Protein AF-A0A7X1M9J0-F1 (afdb_monomer)

Foldseek 3Di:
DDDDDDDDDDDCVRPVLLVVLVVVLVLVLLLVLLVQLLVLLLVLCVVPDPDCPCPQNVQFDDDPSHDTDRVPDDCPCQQCQNDPVCPDHDPDSHRVSNVVSVVVSVVCSVVSSVVSVVVSVVSD

Secondary structure (DSSP, 8-state):
----------STTTSSHHHHHHHHHHHHHHHHHHHHHHHHHHHHHHHH-SS--STTGGGEEEETTTEEEETT----TTTTT-SGGG-S--S----THHHHHHHHHHHHHHHHHHHHHHHHHTT-

Solvent-accessible surface area (backbone atoms only — not comparable to full-atom values): 7256 Å² total; per-residue (Å²): 139,82,88,87,84,87,86,87,70,83,53,30,87,60,71,49,40,28,58,54,38,48,52,58,45,48,59,49,45,39,32,52,50,23,52,53,37,50,55,45,33,51,57,34,45,61,72,69,39,91,77,74,82,50,66,69,58,74,43,49,42,71,44,97,52,57,38,75,41,50,81,82,67,77,75,48,48,55,53,37,35,74,26,75,84,32,57,94,77,50,99,57,60,44,50,49,36,65,61,53,26,53,53,53,41,64,72,43,47,61,64,53,44,57,64,52,47,64,73,38,58,86,62,68

Radius of gyration: 22.42 Å; Cα contacts (8 Å, |Δi|>4): 107; chains: 1; bounding box: 59×38×64 Å

Sequence (124 aa):
MRLDVSTTGRGPMFDGRAQRALNAYVDHLERRLAEEGLDILRGEMHRVFRNPTGYYESRCKVVDGNKITDSRVVYGPWLAGIGSRNYPVTKFKGYDHWTVTRDKLNRRKQGIGERLLRRYTGRM

Mean predicted aligned error: 6.61 Å

Structure (mmCIF, N/CA/C/O backbone):
data_AF-A0A7X1M9J0-F1
#
_entry.id   AF-A0A7X1M9J0-F1
#
loop_
_atom_site.group_PDB
_atom_site.id
_atom_site.type_symbol
_atom_site.label_atom_id
_atom_site.label_alt_id
_atom_site.label_comp_id
_atom_site.label_asym_id
_atom_site.label_entity_id
_atom_site.label_seq_id
_atom_site.pdbx_PDB_ins_code
_atom_site.Cartn_x
_atom_site.Cartn_y
_atom_site.Cartn_z
_atom_site.occupancy
_atom_site.B_iso_or_equiv
_atom_site.auth_seq_id
_atom_site.auth_comp_id
_atom_site.auth_asym_id
_atom_site.auth_atom_id
_atom_site.pdbx_PDB_model_num
ATOM 1 N N . MET A 1 1 ? -40.027 27.594 34.761 1.00 47.94 1 MET A N 1
ATOM 2 C CA . MET A 1 1 ? -39.962 26.121 34.669 1.00 47.94 1 MET A CA 1
ATOM 3 C C . MET A 1 1 ? -38.634 25.755 34.023 1.00 47.94 1 MET A C 1
ATOM 5 O O . MET A 1 1 ? -38.380 26.223 32.922 1.00 47.94 1 MET A O 1
ATOM 9 N N . ARG A 1 2 ? -37.754 25.032 34.723 1.00 55.78 2 ARG A N 1
ATOM 10 C CA . ARG A 1 2 ? -36.501 24.508 34.156 1.00 55.78 2 ARG A CA 1
ATOM 11 C C . ARG A 1 2 ? -36.673 23.004 33.999 1.00 55.78 2 ARG A C 1
ATOM 13 O O . ARG A 1 2 ? -36.990 22.337 34.977 1.00 55.78 2 ARG A O 1
ATOM 20 N N . LEU A 1 3 ? -36.542 22.514 32.773 1.00 58.97 3 LEU A N 1
ATOM 21 C CA . LEU A 1 3 ? -36.488 21.083 32.506 1.00 58.97 3 LEU A CA 1
ATOM 22 C C . LEU A 1 3 ? -35.067 20.615 32.799 1.00 58.97 3 LEU A C 1
ATOM 24 O O . LEU A 1 3 ? -34.119 21.163 32.239 1.00 58.97 3 LEU A O 1
ATOM 28 N N . ASP A 1 4 ? -34.947 19.633 33.682 1.00 64.25 4 ASP A N 1
ATOM 29 C CA . ASP A 1 4 ? -33.711 18.892 33.890 1.00 64.25 4 ASP A CA 1
ATOM 30 C C . ASP A 1 4 ? -33.829 17.578 33.114 1.00 64.25 4 ASP A C 1
ATOM 32 O O . ASP A 1 4 ? -34.764 16.802 33.323 1.00 64.25 4 ASP A O 1
ATOM 36 N N . VAL A 1 5 ? -32.941 17.381 32.143 1.00 73.75 5 VAL A N 1
ATOM 37 C CA . VAL A 1 5 ? -32.950 16.222 31.248 1.00 73.75 5 VAL A CA 1
ATOM 38 C C . VAL A 1 5 ? -31.591 15.554 31.349 1.00 73.75 5 VAL A C 1
ATOM 40 O O . VAL A 1 5 ? -30.577 16.137 30.973 1.00 73.75 5 VAL A O 1
ATOM 43 N N . SER A 1 6 ? -31.577 14.303 31.806 1.00 72.62 6 SER A N 1
ATOM 44 C CA . SER A 1 6 ? -30.400 13.439 31.732 1.00 72.62 6 SER A CA 1
ATOM 45 C C . SER A 1 6 ? -30.674 12.272 30.787 1.00 72.62 6 SER A C 1
ATOM 47 O O . SER A 1 6 ? -31.761 11.696 30.778 1.00 72.62 6 SER A O 1
ATOM 49 N N . THR A 1 7 ? -29.681 11.932 29.965 1.00 74.62 7 THR A N 1
ATOM 50 C CA . THR A 1 7 ? -29.756 10.802 29.028 1.00 74.62 7 THR A CA 1
ATOM 51 C C . THR A 1 7 ? -28.567 9.889 29.284 1.00 74.62 7 THR A C 1
ATOM 53 O O . THR A 1 7 ? -27.441 10.369 29.399 1.00 74.62 7 THR A O 1
ATOM 56 N N . THR A 1 8 ? -28.792 8.577 29.366 1.00 73.88 8 THR A N 1
ATOM 57 C CA . THR A 1 8 ? -27.714 7.583 29.473 1.00 73.88 8 THR A CA 1
ATOM 58 C C . THR A 1 8 ? -27.753 6.655 28.264 1.00 73.88 8 THR A C 1
ATOM 60 O O . THR A 1 8 ? -28.732 5.950 28.034 1.00 73.88 8 THR A O 1
ATOM 63 N N . GLY A 1 9 ? -26.685 6.673 27.465 1.00 78.38 9 GLY A N 1
ATOM 64 C CA . GLY A 1 9 ? -26.493 5.753 26.346 1.00 78.38 9 GLY A CA 1
ATOM 65 C C . GLY A 1 9 ? -25.670 4.549 26.793 1.00 78.38 9 GLY A C 1
ATOM 66 O O . GLY A 1 9 ? -24.589 4.713 27.352 1.00 78.38 9 GLY A O 1
ATOM 67 N N . ARG A 1 10 ? -26.171 3.335 26.558 1.00 77.12 10 ARG A N 1
ATOM 68 C CA . ARG A 1 10 ? -25.429 2.085 26.774 1.00 77.12 10 ARG A CA 1
ATOM 69 C 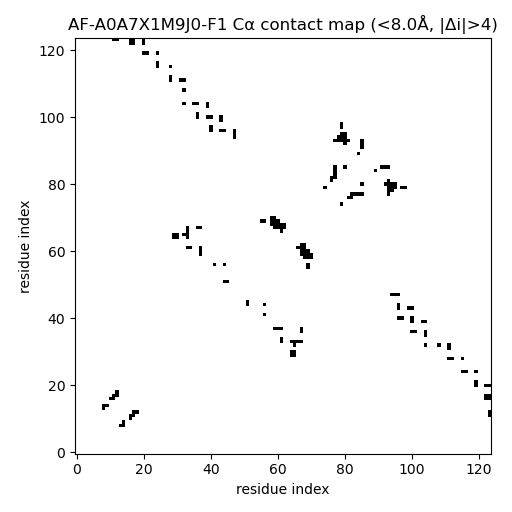C . ARG A 1 10 ? -25.259 1.363 25.444 1.00 77.12 10 ARG A C 1
ATOM 71 O O . ARG A 1 10 ? -26.164 1.374 24.618 1.00 77.12 10 ARG A O 1
ATOM 78 N N . GLY A 1 11 ? -24.112 0.717 25.262 1.00 80.12 11 GLY A N 1
ATOM 79 C CA . GLY A 1 11 ? -23.788 -0.047 24.059 1.00 80.12 11 GLY A CA 1
ATOM 80 C C . GLY A 1 11 ? -22.592 0.523 23.291 1.00 80.12 11 GLY A C 1
ATOM 81 O O . GLY A 1 11 ? -22.149 1.636 23.580 1.00 80.12 11 GLY A O 1
ATOM 82 N N . PRO A 1 12 ? -22.063 -0.220 22.306 1.00 81.12 12 PRO A N 1
ATOM 83 C CA . PRO A 1 12 ? -20.747 0.053 21.724 1.00 81.12 12 PRO A CA 1
ATOM 84 C C . PRO A 1 12 ? -20.584 1.422 21.060 1.00 81.12 12 PRO A C 1
ATOM 86 O O . PRO A 1 12 ? -19.489 1.987 21.070 1.00 81.12 12 PRO A O 1
ATOM 89 N N . MET A 1 13 ? -21.676 1.969 20.522 1.00 84.62 13 MET A N 1
ATOM 90 C CA . MET A 1 13 ? -21.724 3.314 19.940 1.00 84.62 13 MET A CA 1
ATOM 91 C C . MET A 1 13 ? -21.622 4.430 20.990 1.00 84.62 13 MET A C 1
ATOM 93 O O . MET A 1 13 ? -21.221 5.539 20.657 1.00 84.62 13 MET A O 1
ATOM 97 N N . PHE A 1 14 ? -21.963 4.143 22.249 1.00 85.75 14 PHE A N 1
ATOM 98 C CA . PHE A 1 14 ? -22.060 5.125 23.334 1.00 85.75 14 PHE A CA 1
ATOM 99 C C . PHE A 1 14 ? -20.973 4.957 24.408 1.00 85.75 14 PHE A C 1
ATOM 101 O O . PHE A 1 14 ? -20.716 5.888 25.161 1.00 85.75 14 PHE A O 1
ATOM 108 N N . ASP A 1 15 ? -20.308 3.796 24.471 1.00 86.69 15 ASP A N 1
ATOM 109 C CA . ASP A 1 15 ? -19.251 3.479 25.452 1.00 86.69 15 ASP A CA 1
ATOM 110 C C . ASP A 1 15 ? -17.828 3.404 24.845 1.00 86.69 15 ASP A C 1
ATOM 112 O O . ASP A 1 15 ? -16.854 2.991 25.490 1.00 86.69 15 ASP A O 1
ATOM 116 N N . GLY A 1 16 ? -17.701 3.791 23.573 1.00 86.44 16 GLY A N 1
ATOM 117 C CA . GLY A 1 16 ? -16.435 3.858 22.846 1.00 86.44 16 GLY A CA 1
ATOM 118 C C . GLY A 1 16 ? -15.900 2.514 22.339 1.00 86.44 16 GLY A C 1
ATOM 119 O O . GLY A 1 16 ? -14.844 2.498 21.701 1.00 86.44 16 GLY A O 1
ATOM 120 N N . ARG A 1 17 ? -16.585 1.380 22.567 1.00 89.69 17 ARG A N 1
ATOM 121 C CA . ARG A 1 17 ? -16.170 0.088 21.981 1.00 89.69 17 ARG A CA 1
ATOM 122 C C . ARG A 1 17 ? -16.172 0.121 20.455 1.00 89.69 17 ARG A C 1
ATOM 124 O O . ARG A 1 17 ? -15.216 -0.373 19.862 1.00 89.69 17 ARG A O 1
ATOM 131 N N . ALA A 1 18 ? -17.170 0.749 19.831 1.00 88.75 18 ALA A N 1
ATOM 132 C CA . ALA A 1 18 ? -17.249 0.852 18.376 1.00 88.75 18 ALA A CA 1
ATOM 133 C C . ALA A 1 18 ? -16.058 1.633 17.800 1.00 88.75 18 ALA A C 1
ATOM 135 O O . ALA A 1 18 ? -15.403 1.168 16.871 1.00 88.75 18 ALA A O 1
ATOM 136 N N . GLN A 1 19 ? -15.704 2.769 18.409 1.00 91.38 19 GLN A N 1
ATOM 137 C CA . GLN A 1 19 ? -14.547 3.565 17.992 1.00 91.38 19 GLN A CA 1
ATOM 138 C C . GLN A 1 19 ? -13.234 2.784 18.137 1.00 91.38 19 GLN A C 1
ATOM 140 O O . GLN A 1 19 ? -12.430 2.754 17.208 1.00 91.38 19 GLN A O 1
ATOM 145 N N . ARG A 1 20 ? -13.028 2.095 19.270 1.00 92.38 20 ARG A N 1
ATOM 146 C CA . ARG A 1 20 ? -11.845 1.239 19.466 1.00 92.38 20 ARG A CA 1
ATOM 147 C C . ARG A 1 20 ? -11.776 0.118 18.427 1.00 92.38 20 ARG A C 1
ATOM 149 O O . ARG A 1 20 ? -10.703 -0.146 17.891 1.00 92.38 20 ARG A O 1
ATOM 156 N N . ALA A 1 21 ? -12.907 -0.520 18.122 1.00 93.56 21 ALA A N 1
ATOM 157 C CA . ALA A 1 21 ? -12.980 -1.572 17.115 1.00 93.56 21 ALA A CA 1
ATOM 158 C C . ALA A 1 21 ? -12.687 -1.044 15.702 1.00 93.56 21 ALA A C 1
ATOM 160 O O . ALA A 1 21 ? -11.978 -1.710 14.952 1.00 93.56 21 ALA A O 1
ATOM 161 N N . LEU A 1 22 ? -13.182 0.145 15.350 1.00 93.44 22 LEU A N 1
ATOM 162 C CA . LEU A 1 22 ? -12.920 0.778 14.055 1.00 93.44 22 LEU A CA 1
ATOM 163 C C . LEU A 1 22 ? -11.459 1.205 13.899 1.00 93.44 22 LEU A C 1
ATOM 165 O O . LEU A 1 22 ? -10.870 0.923 12.861 1.00 93.44 22 LEU A O 1
ATOM 169 N N . ASN A 1 23 ? -10.846 1.799 14.925 1.00 95.25 23 ASN A N 1
ATOM 170 C CA . ASN A 1 23 ? -9.420 2.139 14.890 1.00 95.25 23 ASN A CA 1
ATOM 171 C C . ASN A 1 23 ? -8.565 0.878 14.704 1.00 95.25 23 ASN A C 1
ATOM 173 O O . ASN A 1 23 ? -7.753 0.802 13.789 1.00 95.25 23 ASN A O 1
ATOM 177 N N . ALA A 1 24 ? -8.846 -0.172 15.483 1.00 95.38 24 ALA A N 1
ATOM 178 C CA . ALA A 1 24 ? -8.158 -1.452 15.344 1.00 95.38 24 ALA A CA 1
ATOM 179 C C . ALA A 1 24 ? -8.414 -2.135 13.985 1.00 95.38 24 ALA A C 1
ATOM 181 O O . ALA A 1 24 ? -7.595 -2.939 13.534 1.00 95.38 24 ALA A O 1
ATOM 182 N N . TYR A 1 25 ? -9.553 -1.866 13.343 1.00 96.25 25 TYR A N 1
ATOM 183 C CA . TYR A 1 25 ? -9.827 -2.300 11.976 1.00 96.25 25 TYR A CA 1
ATOM 184 C C . TYR A 1 25 ? -8.971 -1.533 10.965 1.00 96.25 25 TYR A C 1
ATOM 186 O O . TYR A 1 25 ? -8.399 -2.171 10.085 1.00 96.25 25 TYR A O 1
ATOM 194 N N . VAL A 1 26 ? -8.858 -0.207 11.093 1.00 96.25 26 VAL A N 1
ATOM 195 C CA . VAL A 1 26 ? -8.044 0.636 10.202 1.00 96.25 26 VAL A CA 1
ATOM 196 C C . VAL A 1 26 ? -6.575 0.235 10.282 1.00 96.25 26 VAL A C 1
ATOM 198 O O . VAL A 1 26 ? -5.999 -0.094 9.248 1.00 96.25 26 VAL A O 1
ATOM 201 N N . ASP A 1 27 ? -6.008 0.134 11.486 1.00 96.19 27 ASP A N 1
ATOM 202 C CA . ASP A 1 27 ? -4.605 -0.261 11.683 1.00 96.19 27 ASP A CA 1
ATOM 203 C C . ASP A 1 27 ? -4.309 -1.623 11.036 1.00 96.19 27 ASP A C 1
ATOM 205 O O . ASP A 1 27 ? -3.294 -1.837 10.367 1.00 96.19 27 ASP A O 1
ATOM 209 N N . HIS A 1 28 ? -5.237 -2.568 11.200 1.00 96.69 28 HIS A N 1
ATOM 210 C CA . HIS A 1 28 ? -5.107 -3.892 10.612 1.00 96.69 28 HIS A CA 1
ATOM 211 C C . HIS A 1 28 ? -5.285 -3.846 9.089 1.00 96.69 28 HIS A C 1
ATOM 213 O O . HIS A 1 28 ? -4.545 -4.514 8.369 1.00 96.69 28 HIS A O 1
ATOM 219 N N . LEU A 1 29 ? -6.221 -3.050 8.572 1.00 97.06 29 LEU A N 1
ATOM 220 C CA . LEU A 1 29 ? -6.423 -2.896 7.136 1.00 97.06 29 LEU A CA 1
ATOM 221 C C . LEU A 1 29 ? -5.180 -2.317 6.463 1.00 97.06 29 LEU A C 1
ATOM 223 O O . LEU A 1 29 ? -4.729 -2.880 5.468 1.00 97.06 29 LEU A O 1
ATOM 227 N N . GLU A 1 30 ? -4.614 -1.239 7.003 1.00 96.94 30 GLU A N 1
ATOM 228 C CA . GLU A 1 30 ? -3.407 -0.610 6.466 1.00 96.94 30 GLU A CA 1
ATOM 229 C C . GLU A 1 30 ? -2.257 -1.612 6.372 1.00 96.94 30 GLU A C 1
ATOM 231 O O . GLU A 1 30 ? -1.663 -1.777 5.302 1.00 96.94 30 GLU A O 1
ATOM 236 N N . ARG A 1 31 ? -2.035 -2.376 7.448 1.00 97.00 31 ARG A N 1
ATOM 237 C CA . ARG A 1 31 ? -1.034 -3.442 7.473 1.00 97.00 31 ARG A CA 1
ATOM 238 C C . ARG A 1 31 ? -1.267 -4.506 6.415 1.00 97.00 31 ARG A C 1
ATOM 240 O O . ARG A 1 31 ? -0.345 -4.859 5.681 1.00 97.00 31 ARG A O 1
ATOM 247 N N . ARG A 1 32 ? -2.501 -4.992 6.290 1.00 97.06 32 ARG A N 1
ATOM 248 C CA . ARG A 1 32 ? -2.847 -6.012 5.291 1.00 97.06 32 ARG A CA 1
ATOM 249 C C . ARG A 1 32 ? -2.685 -5.501 3.866 1.00 97.06 32 ARG A C 1
ATOM 251 O O . ARG A 1 32 ? -2.271 -6.270 3.007 1.00 97.06 32 ARG A O 1
ATOM 258 N N . LEU A 1 33 ? -3.004 -4.235 3.603 1.00 97.69 33 LEU A N 1
ATOM 259 C CA . LEU A 1 33 ? -2.821 -3.633 2.284 1.00 97.69 33 LEU A CA 1
ATOM 260 C C . LEU A 1 33 ? -1.342 -3.434 1.949 1.00 97.69 33 LEU A C 1
ATOM 262 O O . LEU A 1 33 ? -0.959 -3.650 0.801 1.00 97.69 33 LEU A O 1
ATOM 266 N N . ALA A 1 34 ? -0.511 -3.060 2.922 1.00 97.44 34 ALA A N 1
ATOM 267 C CA . ALA A 1 34 ? 0.927 -2.938 2.718 1.00 97.44 34 ALA A CA 1
ATOM 268 C C . ALA A 1 34 ? 1.587 -4.303 2.456 1.00 97.44 34 ALA A C 1
ATOM 270 O O . ALA A 1 34 ? 2.410 -4.419 1.549 1.00 97.44 34 ALA A O 1
ATOM 271 N N . GLU A 1 35 ? 1.194 -5.340 3.201 1.00 97.12 35 GLU A N 1
ATOM 272 C CA . GLU A 1 35 ? 1.651 -6.722 2.995 1.00 97.12 35 GLU A CA 1
ATOM 273 C C . GLU A 1 35 ? 1.219 -7.253 1.614 1.00 97.12 35 GLU A C 1
ATOM 275 O O . GLU A 1 35 ? 2.063 -7.676 0.827 1.00 97.12 35 GLU A O 1
ATOM 280 N N . GLU A 1 36 ? -0.065 -7.128 1.259 1.00 97.69 36 GLU A N 1
ATOM 281 C CA . GLU A 1 36 ? -0.579 -7.520 -0.065 1.00 97.69 36 GLU A CA 1
ATOM 282 C C . GLU A 1 36 ? 0.109 -6.741 -1.196 1.00 97.69 36 GLU A C 1
ATOM 284 O O . GLU A 1 36 ? 0.453 -7.297 -2.239 1.00 97.69 36 GLU A O 1
ATOM 289 N N . GLY A 1 37 ? 0.321 -5.437 -1.005 1.00 97.69 37 GLY A N 1
ATOM 290 C CA . GLY A 1 37 ? 1.022 -4.598 -1.968 1.00 97.69 37 GLY A CA 1
ATOM 291 C C . GLY A 1 37 ? 2.465 -5.049 -2.184 1.00 97.69 37 GLY A C 1
ATOM 292 O O . GLY A 1 37 ? 2.936 -5.025 -3.319 1.00 97.69 37 GLY A O 1
ATOM 293 N N . LEU A 1 38 ? 3.154 -5.493 -1.128 1.00 97.44 38 LEU A N 1
ATOM 294 C CA . LEU A 1 38 ? 4.516 -6.013 -1.225 1.00 97.44 38 LEU A CA 1
ATOM 295 C C . LEU A 1 38 ? 4.555 -7.338 -1.995 1.00 97.44 38 LEU A C 1
ATOM 297 O O . LEU A 1 38 ? 5.438 -7.526 -2.828 1.00 97.44 38 LEU A O 1
ATOM 301 N N . ASP A 1 39 ? 3.589 -8.226 -1.778 1.00 97.12 39 ASP A N 1
ATOM 302 C CA . ASP A 1 39 ? 3.509 -9.491 -2.516 1.00 97.12 39 ASP A CA 1
ATOM 303 C C . ASP A 1 39 ? 3.220 -9.265 -4.006 1.00 97.12 39 ASP A C 1
ATOM 305 O O . ASP A 1 39 ? 3.862 -9.867 -4.872 1.00 97.12 39 ASP A O 1
ATOM 309 N N . ILE A 1 40 ? 2.313 -8.335 -4.328 1.00 97.81 40 ILE A N 1
ATOM 310 C CA . ILE A 1 40 ? 2.073 -7.915 -5.715 1.00 97.81 40 ILE A CA 1
ATOM 311 C C . ILE A 1 40 ? 3.353 -7.329 -6.319 1.00 97.81 40 ILE A C 1
ATOM 313 O O . ILE A 1 40 ? 3.723 -7.706 -7.431 1.00 97.81 40 ILE A O 1
ATOM 317 N N . LEU A 1 41 ? 4.033 -6.439 -5.591 1.00 96.19 41 LEU A N 1
ATOM 318 C CA . LEU A 1 41 ? 5.265 -5.799 -6.039 1.00 96.19 41 LEU A CA 1
ATOM 319 C C . LEU A 1 41 ? 6.336 -6.825 -6.398 1.00 96.19 41 LEU A C 1
ATOM 321 O O . LEU A 1 41 ? 6.922 -6.724 -7.471 1.00 96.19 41 LEU A O 1
ATOM 325 N N . ARG A 1 42 ? 6.568 -7.823 -5.542 1.00 95.56 42 ARG A N 1
ATOM 326 C CA . ARG A 1 42 ? 7.545 -8.892 -5.796 1.00 95.56 42 ARG A CA 1
ATOM 327 C C . ARG A 1 42 ? 7.230 -9.651 -7.084 1.00 95.56 42 ARG A C 1
ATOM 329 O O . ARG A 1 42 ? 8.107 -9.812 -7.930 1.00 95.56 42 ARG A O 1
ATOM 336 N N . GLY A 1 43 ? 5.961 -10.011 -7.290 1.00 95.44 43 GLY A N 1
ATOM 337 C CA . GLY A 1 43 ? 5.516 -10.633 -8.539 1.00 95.44 43 GLY A CA 1
ATOM 338 C C . GLY A 1 43 ? 5.733 -9.737 -9.767 1.00 95.44 43 GLY A C 1
ATOM 339 O O . GLY A 1 43 ? 6.175 -10.205 -10.816 1.00 95.44 43 GLY A O 1
ATOM 340 N N . GLU A 1 44 ? 5.483 -8.432 -9.644 1.00 95.12 44 GLU A N 1
ATOM 341 C CA . GLU A 1 44 ? 5.753 -7.475 -10.722 1.00 95.12 44 GLU A CA 1
ATOM 342 C C . GLU A 1 44 ? 7.253 -7.275 -10.980 1.00 95.12 44 GLU A C 1
ATOM 344 O O . GLU A 1 44 ? 7.653 -7.129 -12.134 1.00 95.12 44 GLU A O 1
ATOM 349 N N . MET A 1 45 ? 8.099 -7.316 -9.947 1.00 92.94 45 MET A N 1
ATOM 350 C CA . MET A 1 45 ? 9.557 -7.248 -10.087 1.00 92.94 45 MET A CA 1
ATOM 351 C C . MET A 1 45 ? 10.088 -8.440 -10.886 1.00 92.94 45 MET A C 1
ATOM 353 O O . MET A 1 45 ? 10.906 -8.243 -11.782 1.00 92.94 45 MET A O 1
ATOM 357 N N . HIS A 1 46 ? 9.577 -9.652 -10.648 1.00 92.56 46 HIS A N 1
ATOM 358 C CA . HIS A 1 46 ? 9.926 -10.832 -11.455 1.00 92.56 46 HIS A CA 1
ATOM 359 C C . HIS A 1 46 ? 9.467 -10.717 -12.910 1.00 92.56 46 HIS A C 1
ATOM 361 O O . HIS A 1 46 ? 10.133 -11.239 -13.799 1.00 92.56 46 HIS A O 1
ATOM 367 N N . ARG A 1 47 ? 8.369 -9.999 -13.178 1.00 92.75 47 ARG A N 1
ATOM 368 C CA . ARG A 1 47 ? 7.909 -9.731 -14.548 1.00 92.75 47 ARG A CA 1
ATOM 369 C C . ARG A 1 47 ? 8.825 -8.757 -15.289 1.00 92.75 47 ARG A C 1
ATOM 371 O O . ARG A 1 47 ? 9.050 -8.931 -16.485 1.00 92.75 47 ARG A O 1
ATOM 378 N N . VAL A 1 48 ? 9.293 -7.698 -14.624 1.00 89.69 48 VAL A N 1
ATOM 379 C CA . VAL A 1 48 ? 10.027 -6.613 -15.301 1.00 89.69 48 VAL A CA 1
ATOM 380 C C . VAL A 1 48 ? 11.545 -6.773 -15.276 1.00 89.69 48 VAL A C 1
ATOM 382 O O . VAL A 1 48 ? 12.231 -6.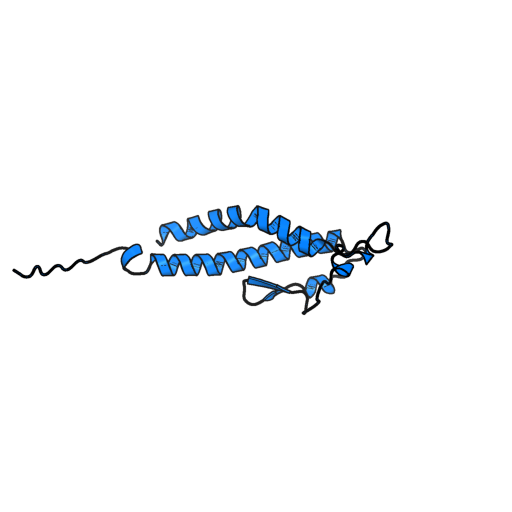235 -16.148 1.00 89.69 48 VAL A O 1
ATOM 385 N N . PHE A 1 49 ? 12.103 -7.467 -14.284 1.00 87.56 49 PHE A N 1
ATOM 386 C CA . PHE A 1 49 ? 13.544 -7.655 -14.180 1.00 87.56 49 PHE A CA 1
ATOM 387 C C . PHE A 1 49 ? 13.993 -8.787 -15.088 1.00 87.56 49 PHE A C 1
ATOM 389 O O . PHE A 1 49 ? 13.582 -9.929 -14.936 1.00 87.56 49 PHE A O 1
ATOM 396 N N . ARG A 1 50 ? 14.899 -8.465 -16.017 1.00 84.50 50 ARG A N 1
ATOM 397 C CA . ARG A 1 50 ? 15.437 -9.441 -16.969 1.00 84.50 50 ARG A CA 1
ATOM 398 C C . ARG A 1 50 ? 16.190 -10.583 -16.279 1.00 84.50 50 ARG A C 1
ATOM 400 O O . ARG A 1 50 ? 16.041 -11.723 -16.686 1.00 84.50 50 ARG A O 1
ATOM 407 N N . ASN A 1 51 ? 16.981 -10.255 -15.254 1.00 86.31 51 ASN A N 1
ATOM 408 C CA . ASN A 1 51 ? 17.787 -11.196 -14.472 1.00 86.31 51 ASN A CA 1
ATOM 409 C C . ASN A 1 51 ? 17.588 -10.907 -12.970 1.00 86.31 51 ASN A C 1
ATOM 411 O O . ASN A 1 51 ? 18.396 -10.183 -12.378 1.00 86.31 51 ASN A O 1
ATOM 415 N N . PRO A 1 52 ? 16.494 -11.378 -12.350 1.00 84.81 52 PRO A N 1
ATOM 416 C CA . PRO A 1 52 ? 16.212 -11.102 -10.947 1.00 84.81 52 PRO A CA 1
ATOM 417 C C . PRO A 1 52 ? 17.190 -11.871 -10.046 1.00 84.81 52 PRO A C 1
ATOM 419 O O . PRO A 1 52 ? 17.106 -13.085 -9.911 1.00 84.81 52 PRO A O 1
ATOM 422 N N . THR A 1 53 ? 18.122 -11.161 -9.405 1.00 88.62 53 THR A N 1
ATOM 423 C CA . THR A 1 53 ? 19.076 -11.735 -8.431 1.00 88.62 53 THR A CA 1
ATOM 424 C C . THR A 1 53 ? 18.558 -11.711 -6.990 1.00 88.62 53 THR A C 1
ATOM 426 O O . THR A 1 53 ? 19.281 -12.064 -6.064 1.00 88.62 53 THR A O 1
ATOM 429 N N . GLY A 1 54 ? 17.341 -11.207 -6.768 1.00 88.56 54 GLY A N 1
ATOM 430 C CA . GLY A 1 54 ? 16.767 -10.982 -5.436 1.00 88.56 54 GLY A CA 1
ATOM 431 C C . GLY A 1 54 ? 17.316 -9.751 -4.698 1.00 88.56 54 GLY A C 1
ATOM 432 O O . GLY A 1 54 ? 16.728 -9.317 -3.710 1.00 88.56 54 GLY A O 1
ATOM 433 N N . TYR A 1 55 ? 18.395 -9.120 -5.178 1.00 90.00 55 TYR A N 1
ATOM 434 C CA . TYR A 1 55 ? 19.023 -7.982 -4.492 1.00 90.00 55 TYR A CA 1
ATOM 435 C C . TYR A 1 55 ? 18.067 -6.802 -4.261 1.00 90.00 55 TYR A C 1
ATOM 437 O O . TYR A 1 55 ? 17.929 -6.332 -3.136 1.00 90.00 55 TYR A O 1
ATOM 445 N N . TYR A 1 56 ? 17.380 -6.334 -5.305 1.00 88.31 56 TYR A N 1
ATOM 446 C CA . TYR A 1 56 ? 16.399 -5.248 -5.177 1.00 88.31 56 TYR A CA 1
ATOM 447 C C . TYR A 1 56 ? 15.117 -5.715 -4.479 1.00 88.31 56 TYR A C 1
ATOM 449 O O . TYR A 1 56 ? 14.568 -5.006 -3.646 1.00 88.31 56 TYR A O 1
ATOM 457 N N . GLU A 1 57 ? 14.668 -6.938 -4.756 1.00 91.31 57 GLU A N 1
ATOM 458 C CA . GLU A 1 57 ? 13.462 -7.503 -4.140 1.00 91.31 57 GLU A CA 1
ATOM 459 C C . GLU A 1 57 ? 13.576 -7.592 -2.613 1.00 91.31 57 GLU A C 1
ATOM 461 O O . GLU A 1 57 ? 12.659 -7.203 -1.895 1.00 91.31 57 GLU A O 1
ATOM 466 N N . SER A 1 58 ? 14.730 -8.032 -2.108 1.00 92.88 58 SER A N 1
ATOM 467 C CA . SER A 1 58 ? 15.009 -8.124 -0.670 1.00 92.88 58 SER A CA 1
ATOM 468 C C . SER A 1 58 ? 15.058 -6.767 0.042 1.00 92.88 58 SER A C 1
ATOM 470 O O . SER A 1 58 ? 14.961 -6.707 1.268 1.00 92.88 58 SER A O 1
ATOM 472 N N . ARG A 1 59 ? 15.188 -5.663 -0.704 1.00 93.69 59 ARG A N 1
ATOM 473 C CA . ARG A 1 59 ? 15.177 -4.294 -0.167 1.00 93.69 59 ARG A CA 1
ATOM 474 C C . ARG A 1 59 ? 13.782 -3.694 -0.097 1.00 93.69 59 ARG A C 1
ATOM 476 O O . ARG A 1 59 ? 13.570 -2.775 0.699 1.00 93.69 59 ARG A O 1
ATOM 483 N N . CYS A 1 60 ? 12.848 -4.233 -0.875 1.00 94.50 60 CYS A N 1
ATOM 484 C CA . CYS A 1 60 ? 11.441 -3.885 -0.803 1.00 94.50 60 CYS A CA 1
ATOM 485 C C . CYS A 1 60 ? 10.841 -4.405 0.505 1.00 94.50 60 CYS A C 1
ATOM 487 O O . CYS A 1 60 ? 10.755 -5.613 0.739 1.00 94.50 60 CYS A O 1
ATOM 489 N N . LYS A 1 61 ? 10.416 -3.484 1.371 1.00 95.81 61 LYS A N 1
ATOM 490 C CA . LYS A 1 61 ? 9.821 -3.825 2.667 1.00 95.81 61 LYS A CA 1
ATOM 491 C C . LYS A 1 61 ? 8.718 -2.865 3.073 1.00 95.81 61 LYS A C 1
ATOM 493 O O . LYS A 1 61 ? 8.723 -1.697 2.676 1.00 95.81 61 LYS A O 1
ATOM 498 N N . VAL A 1 62 ? 7.809 -3.370 3.904 1.00 96.06 62 VAL A N 1
ATOM 499 C CA . VAL A 1 62 ? 6.834 -2.541 4.610 1.00 96.06 62 VAL A CA 1
ATOM 500 C C . VAL A 1 62 ? 7.545 -1.777 5.729 1.00 96.06 62 VAL A C 1
ATOM 502 O O . VAL A 1 62 ? 8.325 -2.352 6.489 1.00 96.06 62 VAL A O 1
ATOM 505 N N . VAL A 1 63 ? 7.284 -0.480 5.819 1.00 94.69 63 VAL A N 1
ATOM 506 C CA . VAL A 1 63 ? 7.713 0.425 6.888 1.00 94.69 63 VAL A CA 1
ATOM 507 C C . VAL A 1 63 ? 6.479 1.089 7.484 1.00 94.69 63 VAL A C 1
ATOM 509 O O . VAL A 1 63 ? 5.483 1.281 6.785 1.00 94.69 63 VAL A O 1
ATOM 512 N N . ASP A 1 64 ? 6.530 1.365 8.786 1.00 93.19 64 ASP A N 1
ATOM 513 C CA . ASP A 1 64 ? 5.456 2.017 9.553 1.00 93.19 64 ASP A CA 1
ATOM 514 C C . ASP A 1 64 ? 4.086 1.312 9.468 1.00 93.19 64 ASP A C 1
ATOM 516 O O . ASP A 1 64 ? 3.054 1.871 9.813 1.00 93.19 64 ASP A O 1
ATOM 520 N N . GLY A 1 65 ? 4.068 0.059 9.003 1.00 93.19 65 GLY A N 1
ATOM 521 C CA . GLY A 1 65 ? 2.862 -0.744 8.823 1.00 93.19 65 GLY A CA 1
ATOM 522 C C . GLY A 1 65 ? 2.042 -0.417 7.574 1.00 93.19 65 GLY A C 1
ATOM 523 O O . GLY A 1 65 ? 1.243 -1.251 7.186 1.00 93.19 65 GLY A O 1
ATOM 524 N N . ASN A 1 66 ? 2.244 0.714 6.897 1.00 93.75 66 ASN A N 1
ATOM 525 C CA . ASN A 1 66 ? 1.333 1.161 5.831 1.00 93.75 66 ASN A CA 1
ATOM 526 C C . ASN A 1 66 ? 2.020 1.604 4.530 1.00 93.75 66 ASN A C 1
ATOM 528 O O . ASN A 1 66 ? 1.352 1.948 3.553 1.00 93.75 66 ASN A O 1
ATOM 532 N N . LYS A 1 67 ? 3.353 1.570 4.481 1.00 93.69 67 LYS A N 1
ATOM 533 C CA 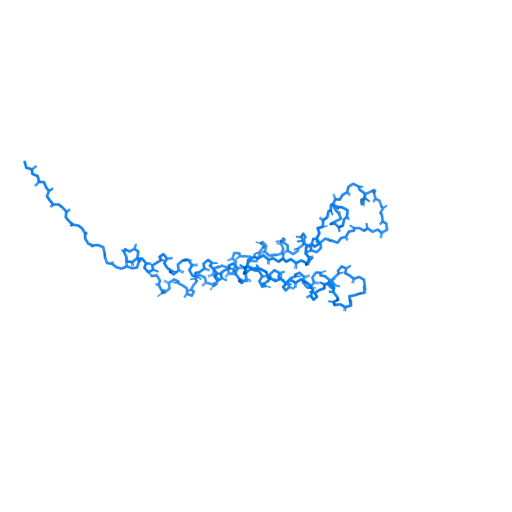. LYS A 1 67 ? 4.135 2.056 3.343 1.00 93.69 67 LYS A CA 1
ATOM 534 C C . LYS A 1 67 ? 5.118 1.004 2.864 1.00 93.69 67 LYS A C 1
ATOM 536 O O . LYS A 1 67 ? 5.774 0.359 3.667 1.00 93.69 67 LYS A O 1
ATOM 541 N N . ILE A 1 68 ? 5.287 0.883 1.551 1.00 94.25 68 ILE A N 1
ATOM 542 C CA . ILE A 1 68 ? 6.327 0.043 0.945 1.00 94.25 68 ILE A CA 1
ATOM 543 C C . ILE A 1 68 ? 7.464 0.946 0.462 1.00 94.25 68 ILE A C 1
ATOM 545 O O . ILE A 1 68 ? 7.223 2.020 -0.091 1.00 94.25 68 ILE A O 1
ATOM 549 N N . THR A 1 69 ? 8.707 0.528 0.680 1.00 93.19 69 THR A N 1
ATOM 550 C CA . THR A 1 69 ? 9.902 1.251 0.227 1.00 93.19 69 THR A CA 1
ATOM 551 C C . THR A 1 69 ? 10.936 0.295 -0.347 1.00 93.19 69 THR A C 1
ATOM 553 O O . THR A 1 69 ? 11.082 -0.809 0.165 1.00 93.19 69 THR A O 1
ATOM 556 N N . ASP A 1 70 ? 11.679 0.749 -1.355 1.00 91.50 70 ASP A N 1
ATOM 557 C CA . ASP A 1 70 ? 12.874 0.105 -1.915 1.00 91.50 70 ASP A CA 1
ATOM 558 C C . ASP A 1 70 ? 14.105 0.909 -1.479 1.00 91.50 70 ASP A C 1
ATOM 560 O O . ASP A 1 70 ? 14.641 1.714 -2.233 1.00 91.50 70 ASP A O 1
ATOM 564 N N . SER A 1 71 ? 14.482 0.816 -0.200 1.00 86.56 71 SER A N 1
ATOM 565 C CA . SER A 1 71 ? 15.687 1.467 0.350 1.00 86.56 71 SER A CA 1
ATOM 566 C C . SER A 1 71 ? 15.908 2.943 -0.050 1.00 86.56 71 SER A C 1
ATOM 568 O O . SER A 1 71 ? 17.045 3.370 -0.239 1.00 86.56 71 SER A O 1
ATOM 570 N N . ARG A 1 72 ? 14.831 3.744 -0.124 1.00 83.25 72 ARG A N 1
ATOM 571 C CA . ARG A 1 72 ? 14.840 5.177 -0.515 1.00 83.25 72 ARG A CA 1
ATOM 572 C C . ARG A 1 72 ? 15.176 5.457 -1.990 1.00 83.25 72 ARG A C 1
ATOM 574 O O . ARG A 1 72 ? 15.469 6.600 -2.333 1.00 83.25 72 ARG A O 1
ATOM 581 N N . VAL A 1 73 ? 15.098 4.460 -2.868 1.00 85.12 73 VAL A N 1
ATOM 582 C CA . VAL A 1 73 ? 15.190 4.673 -4.317 1.00 85.12 73 VAL A CA 1
ATOM 583 C C . VAL A 1 73 ? 13.994 5.504 -4.787 1.00 85.12 73 VAL A C 1
ATOM 585 O O . VAL A 1 73 ? 12.8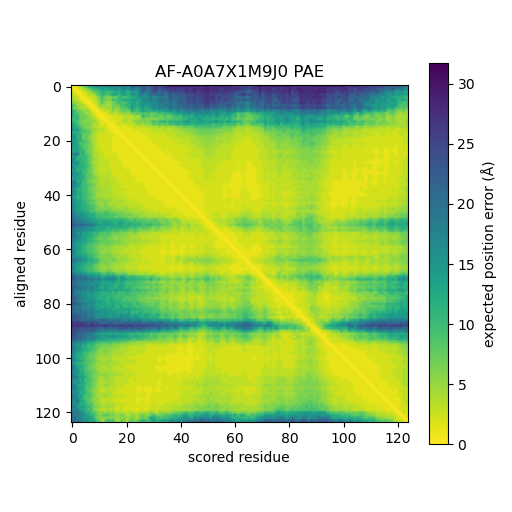40 5.176 -4.513 1.00 85.12 73 VAL A O 1
ATOM 588 N N . VAL A 1 74 ? 14.273 6.589 -5.512 1.00 83.31 74 VAL A N 1
ATOM 589 C CA . VAL A 1 74 ? 13.248 7.449 -6.115 1.00 83.31 74 VAL A CA 1
ATOM 590 C C . VAL A 1 74 ? 13.091 7.081 -7.586 1.00 83.31 74 VAL A C 1
ATOM 592 O O . VAL A 1 74 ? 13.995 7.287 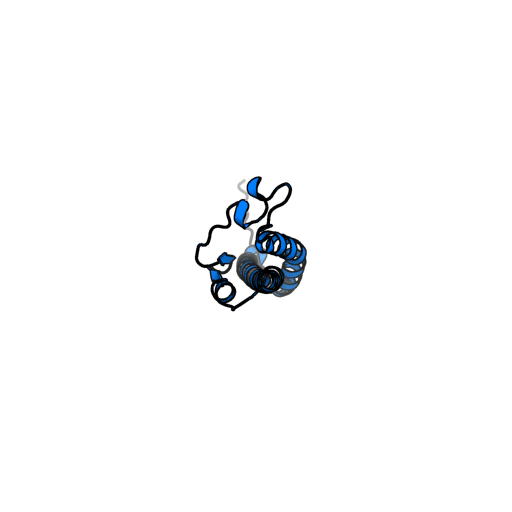-8.397 1.00 83.31 74 VAL A O 1
ATOM 595 N N . TYR A 1 75 ? 11.916 6.566 -7.942 1.00 83.62 75 TYR A N 1
ATOM 596 C CA . TYR A 1 75 ? 11.569 6.229 -9.321 1.00 83.62 75 TYR A CA 1
ATOM 597 C C . TYR A 1 75 ? 11.101 7.486 -10.059 1.00 83.62 75 TYR A C 1
ATOM 599 O O . TYR A 1 75 ? 9.910 7.771 -10.160 1.00 83.62 75 TYR A O 1
ATOM 607 N N . GLY A 1 76 ? 12.063 8.265 -10.560 1.00 85.75 76 GLY A N 1
ATOM 608 C CA . GLY A 1 76 ? 11.774 9.400 -11.438 1.00 85.75 76 GLY A CA 1
ATOM 609 C C . GLY A 1 76 ? 11.118 8.964 -12.762 1.00 85.75 76 GLY A C 1
ATOM 610 O O . GLY A 1 76 ? 11.177 7.783 -13.115 1.00 85.75 76 GLY A O 1
ATOM 611 N N . PRO A 1 77 ? 10.549 9.900 -13.549 1.00 88.38 77 PRO A N 1
ATOM 612 C CA . PRO A 1 77 ? 9.743 9.580 -14.735 1.00 88.38 77 PRO A CA 1
ATOM 613 C C . PRO A 1 77 ? 10.406 8.624 -15.735 1.00 88.38 77 PRO A C 1
ATOM 615 O O . PRO A 1 77 ? 9.741 7.753 -16.286 1.00 88.38 77 PRO A O 1
ATOM 618 N N . TRP A 1 78 ? 11.723 8.743 -15.935 1.00 87.62 78 TRP A N 1
ATOM 619 C CA . TRP A 1 78 ? 12.482 7.862 -16.827 1.00 87.62 78 TRP A CA 1
ATOM 620 C C . TRP A 1 78 ? 12.588 6.418 -16.311 1.00 87.62 78 TRP A C 1
ATOM 622 O O . TRP A 1 78 ? 12.380 5.475 -17.075 1.00 87.62 78 TRP A O 1
ATOM 632 N N . LEU A 1 79 ? 12.874 6.242 -15.014 1.00 88.25 79 LEU A N 1
ATOM 633 C CA . LEU A 1 79 ? 12.930 4.922 -14.379 1.00 88.25 79 LEU A CA 1
ATOM 634 C C . LEU A 1 79 ? 11.547 4.281 -14.305 1.00 88.25 79 LEU A C 1
ATOM 636 O O . LEU A 1 79 ? 11.451 3.074 -14.468 1.00 88.25 79 LEU A O 1
ATOM 640 N N . ALA A 1 80 ? 10.494 5.073 -14.102 1.00 88.06 80 ALA A N 1
ATOM 641 C CA . ALA A 1 80 ? 9.111 4.603 -14.080 1.00 88.06 80 ALA A CA 1
ATOM 642 C C . ALA A 1 80 ? 8.519 4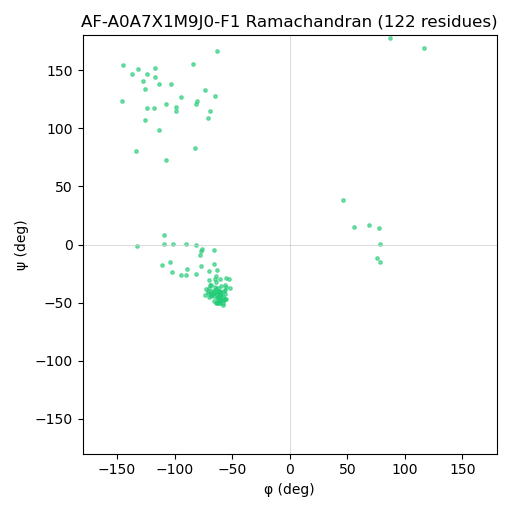.353 -15.483 1.00 88.06 80 ALA A C 1
ATOM 644 O O . ALA A 1 80 ? 7.420 3.817 -15.592 1.00 88.06 80 ALA A O 1
ATOM 645 N N . GLY A 1 81 ? 9.221 4.741 -16.555 1.00 87.12 81 GLY A N 1
ATOM 646 C CA . GLY A 1 81 ? 8.768 4.530 -17.935 1.00 87.12 81 GLY A CA 1
ATOM 647 C C . GLY A 1 81 ? 7.688 5.497 -18.424 1.00 87.12 81 GLY A C 1
ATOM 648 O O . GLY A 1 81 ? 7.071 5.248 -19.453 1.00 87.12 81 GLY A O 1
ATOM 649 N N . ILE A 1 82 ? 7.454 6.595 -17.704 1.00 87.94 82 ILE A N 1
ATOM 650 C CA . ILE A 1 82 ? 6.418 7.599 -18.009 1.00 87.94 82 ILE A CA 1
ATOM 651 C C . ILE A 1 82 ? 7.002 8.928 -18.514 1.00 87.94 82 ILE A C 1
ATOM 653 O O . ILE A 1 82 ? 6.271 9.889 -18.737 1.00 87.94 82 ILE A O 1
ATOM 657 N N . GLY A 1 83 ? 8.328 9.028 -18.636 1.00 84.81 83 GLY A N 1
ATOM 658 C CA . GLY A 1 83 ? 9.007 10.248 -19.063 1.00 84.81 83 GLY A CA 1
ATOM 659 C C . GLY A 1 83 ? 9.066 10.397 -20.583 1.00 84.81 83 GLY A C 1
ATOM 660 O O . GLY A 1 83 ? 9.123 9.414 -21.319 1.00 84.81 83 GLY A O 1
ATOM 661 N N . SER A 1 84 ? 9.184 11.638 -21.062 1.00 86.06 84 SER A N 1
ATOM 662 C CA . SER A 1 84 ? 9.411 11.938 -22.489 1.00 86.06 84 SER A CA 1
ATOM 663 C C . SER A 1 84 ? 10.654 11.240 -23.056 1.00 86.06 84 SER A C 1
ATOM 665 O O . SER A 1 84 ? 10.684 10.861 -24.221 1.00 86.06 84 SER A O 1
ATOM 667 N N . ARG A 1 85 ? 11.653 10.976 -22.203 1.00 82.62 85 ARG A N 1
ATOM 668 C CA . ARG A 1 85 ? 12.866 10.208 -22.523 1.00 82.62 85 ARG A CA 1
ATOM 669 C C . ARG A 1 85 ? 12.619 8.730 -22.836 1.00 82.62 85 ARG A C 1
ATOM 671 O O . ARG A 1 85 ? 13.595 8.058 -23.141 1.00 82.62 85 ARG A O 1
ATOM 678 N N . ASN A 1 86 ? 11.395 8.212 -22.708 1.00 84.56 86 ASN A N 1
ATOM 679 C CA . ASN A 1 86 ? 11.012 6.840 -23.065 1.00 84.56 86 ASN A CA 1
ATOM 680 C C . ASN A 1 86 ? 10.281 6.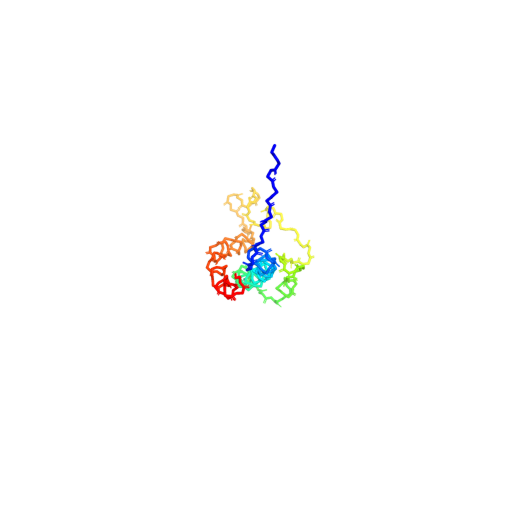757 -24.430 1.00 84.56 86 ASN A C 1
ATOM 682 O O . ASN A 1 86 ? 9.931 5.659 -24.854 1.00 84.56 86 ASN A O 1
ATOM 686 N N . TYR A 1 87 ? 10.083 7.883 -25.132 1.00 79.62 87 TYR A N 1
ATOM 687 C CA . TYR A 1 87 ? 9.368 7.991 -26.417 1.00 79.62 87 TYR A CA 1
ATOM 688 C C . TYR A 1 87 ? 10.301 8.472 -27.555 1.00 79.62 87 TYR A C 1
ATOM 690 O O . TYR A 1 87 ? 11.245 9.208 -27.265 1.00 79.62 87 TYR A O 1
ATOM 698 N N . PRO A 1 88 ? 10.068 8.132 -28.846 1.00 74.62 88 PRO A N 1
ATOM 699 C CA . PRO A 1 88 ? 9.082 7.182 -29.392 1.00 74.62 88 PRO A CA 1
ATOM 700 C C . PRO A 1 88 ? 9.522 5.717 -29.324 1.00 74.62 88 PRO A C 1
ATOM 702 O O . PRO A 1 88 ? 8.684 4.822 -29.274 1.00 74.62 88 PRO A O 1
ATOM 705 N N . VAL A 1 89 ? 10.831 5.461 -29.297 1.00 69.81 89 VAL A N 1
ATOM 706 C CA . VAL A 1 89 ? 11.417 4.125 -29.153 1.00 69.81 89 VAL A CA 1
ATOM 707 C C . VAL A 1 89 ? 12.697 4.258 -28.348 1.00 69.81 89 VAL A C 1
ATOM 709 O O . VAL A 1 89 ? 13.610 4.986 -28.733 1.00 69.81 89 VAL A O 1
ATOM 712 N N . THR A 1 90 ? 12.793 3.527 -27.242 1.00 75.12 90 THR A N 1
ATOM 713 C CA . THR A 1 90 ? 14.013 3.468 -26.436 1.00 75.12 90 THR A CA 1
ATOM 714 C C . THR A 1 90 ? 14.379 2.033 -26.115 1.00 75.12 90 THR A C 1
ATOM 716 O O . THR A 1 90 ? 13.525 1.156 -25.982 1.00 75.12 90 THR A O 1
ATOM 719 N N . LYS A 1 91 ? 15.683 1.787 -25.946 1.00 79.19 91 LYS A N 1
ATOM 720 C CA . LYS A 1 91 ? 16.192 0.487 -25.482 1.00 79.19 91 LYS A CA 1
ATOM 721 C C . LYS A 1 91 ? 15.716 0.148 -24.061 1.00 79.19 91 LYS A C 1
ATOM 723 O O . LYS A 1 91 ? 15.699 -1.020 -23.691 1.00 79.19 91 LYS A O 1
ATOM 728 N N . PHE A 1 92 ? 15.326 1.155 -23.277 1.00 81.94 92 PHE A N 1
ATOM 729 C CA . PHE A 1 92 ? 14.841 1.007 -21.909 1.00 81.94 92 PHE A CA 1
ATOM 730 C C . PHE A 1 92 ? 13.468 1.667 -21.741 1.00 81.94 92 PHE A C 1
ATOM 732 O O . PHE A 1 92 ? 13.349 2.895 -21.686 1.00 81.94 92 PHE A O 1
ATOM 739 N N . LYS A 1 93 ? 12.432 0.830 -21.631 1.00 82.25 93 LYS A N 1
ATOM 740 C CA . LYS A 1 93 ? 11.031 1.251 -21.476 1.00 82.25 93 LYS A CA 1
ATOM 741 C C . LYS A 1 93 ? 10.679 1.728 -20.059 1.00 82.25 93 LYS A C 1
ATOM 743 O O . LYS A 1 93 ? 9.581 2.227 -19.866 1.00 82.25 93 LYS A O 1
ATOM 748 N N . GLY A 1 94 ? 11.597 1.613 -19.097 1.00 87.12 94 GLY A N 1
ATOM 749 C CA . GLY A 1 94 ? 11.308 1.849 -17.683 1.00 87.12 94 GLY A CA 1
ATOM 750 C C . GLY A 1 94 ? 10.794 0.605 -16.959 1.00 87.12 94 GLY A C 1
ATOM 751 O O . GLY A 1 94 ? 10.614 -0.459 -17.549 1.00 87.12 94 GLY A O 1
ATOM 752 N N . TYR A 1 95 ? 10.572 0.767 -15.662 1.00 89.38 95 TYR A N 1
ATOM 753 C CA . TYR A 1 95 ? 10.044 -0.221 -14.739 1.00 89.38 95 TYR A CA 1
ATOM 754 C C . TYR A 1 95 ? 8.668 0.234 -14.243 1.00 89.38 95 TYR A C 1
ATOM 756 O O . TYR A 1 95 ? 8.550 1.035 -13.317 1.00 89.38 95 TYR A O 1
ATOM 764 N N . ASP A 1 96 ? 7.617 -0.303 -14.854 1.00 91.50 96 ASP A N 1
ATOM 765 C CA . ASP A 1 96 ? 6.220 0.039 -14.562 1.00 91.50 96 ASP A CA 1
ATOM 766 C C . ASP A 1 96 ? 5.649 -0.688 -13.329 1.00 91.50 96 ASP A C 1
ATOM 768 O O . ASP A 1 96 ? 4.494 -0.468 -12.960 1.00 91.50 96 ASP A O 1
ATOM 772 N N . HIS A 1 97 ? 6.443 -1.542 -12.671 1.00 93.00 97 HIS A N 1
ATOM 773 C CA . HIS A 1 97 ? 5.982 -2.422 -11.595 1.00 93.00 97 HIS A CA 1
ATOM 774 C C . HIS A 1 97 ? 5.320 -1.671 -10.435 1.00 93.00 97 HIS A C 1
ATOM 776 O O . HIS A 1 97 ? 4.342 -2.170 -9.886 1.00 93.00 97 HIS A O 1
ATOM 782 N N . TRP A 1 98 ? 5.773 -0.461 -10.087 1.00 92.50 98 TRP A N 1
ATOM 783 C CA . TRP A 1 98 ? 5.124 0.357 -9.052 1.00 92.50 98 TRP A CA 1
ATOM 784 C C . TRP A 1 98 ? 3.725 0.811 -9.465 1.00 92.50 98 TRP A C 1
ATOM 786 O O . TRP A 1 98 ? 2.784 0.714 -8.675 1.00 92.50 98 TRP A O 1
ATOM 796 N N . THR A 1 99 ? 3.573 1.264 -10.710 1.00 92.75 99 THR A N 1
ATOM 797 C CA . THR A 1 99 ? 2.286 1.688 -11.273 1.00 92.75 99 THR A CA 1
ATOM 798 C C . THR A 1 99 ? 1.321 0.509 -11.322 1.00 92.75 99 THR A C 1
ATOM 800 O O . THR A 1 99 ? 0.212 0.592 -10.795 1.00 92.75 99 THR A O 1
ATOM 803 N N . VAL A 1 100 ? 1.768 -0.627 -11.865 1.00 95.31 100 VAL A N 1
ATOM 804 C CA . VAL A 1 100 ? 0.948 -1.840 -11.952 1.00 95.31 100 VAL A CA 1
ATOM 805 C C . VAL A 1 100 ? 0.5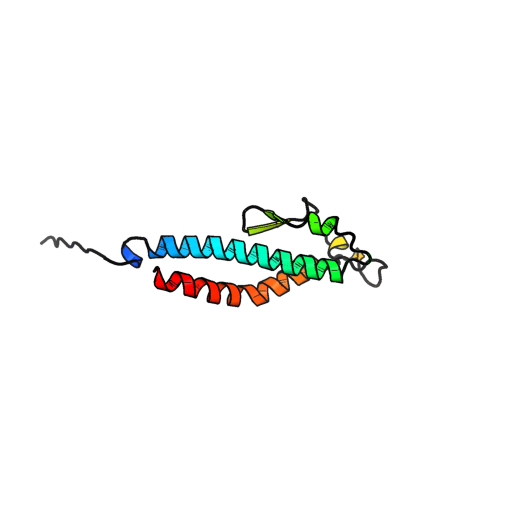85 -2.366 -10.562 1.00 95.31 100 VAL A C 1
ATOM 807 O O . VAL A 1 100 ? -0.564 -2.748 -10.336 1.00 95.31 100 VAL A O 1
ATOM 810 N N . THR A 1 101 ? 1.517 -2.333 -9.606 1.00 96.44 101 THR A N 1
ATOM 811 C CA . THR A 1 101 ? 1.263 -2.734 -8.214 1.00 96.44 101 THR A CA 1
ATOM 812 C C . THR A 1 101 ? 0.185 -1.873 -7.578 1.00 96.44 101 THR A C 1
ATOM 814 O O . THR A 1 101 ? -0.787 -2.408 -7.043 1.00 96.44 101 THR A O 1
ATOM 817 N N . ARG A 1 102 ? 0.309 -0.544 -7.680 1.00 95.12 102 ARG A N 1
ATOM 818 C CA . ARG A 1 102 ? -0.693 0.404 -7.179 1.00 95.12 102 ARG A CA 1
ATOM 819 C C . ARG A 1 102 ? -2.068 0.106 -7.768 1.00 95.12 102 ARG A C 1
ATOM 821 O O . ARG A 1 102 ? -3.053 0.054 -7.035 1.00 95.12 102 ARG A O 1
ATOM 828 N N . ASP A 1 103 ? -2.144 -0.099 -9.077 1.00 96.88 103 ASP A N 1
ATOM 829 C CA . ASP A 1 103 ? -3.411 -0.319 -9.769 1.00 96.88 103 ASP A CA 1
ATOM 830 C C . ASP A 1 103 ? -4.041 -1.663 -9.374 1.00 96.88 103 ASP A C 1
ATOM 832 O O . ASP A 1 103 ? -5.242 -1.730 -9.103 1.00 96.88 103 ASP A O 1
ATOM 836 N N . LYS A 1 104 ? -3.237 -2.727 -9.255 1.00 98.00 104 LYS A N 1
ATOM 837 C CA . LYS A 1 104 ? -3.690 -4.034 -8.757 1.00 98.00 104 LYS A CA 1
ATOM 838 C C . LYS A 1 104 ? -4.173 -3.956 -7.309 1.00 98.00 104 LYS A C 1
ATOM 840 O O . LYS A 1 104 ? -5.254 -4.466 -7.012 1.00 98.00 104 LYS A O 1
ATOM 845 N N . LEU A 1 105 ? -3.427 -3.293 -6.427 1.00 97.69 105 LEU A N 1
ATOM 846 C CA . LEU A 1 105 ? -3.816 -3.115 -5.029 1.00 97.69 105 LEU A CA 1
ATOM 847 C C . LEU A 1 105 ? -5.110 -2.300 -4.917 1.00 97.69 105 LEU A C 1
ATOM 849 O O . LEU A 1 105 ? -6.021 -2.693 -4.193 1.00 97.69 105 LEU A O 1
ATOM 853 N N . ASN A 1 106 ? -5.254 -1.226 -5.701 1.00 97.38 106 ASN A N 1
ATOM 854 C CA . ASN A 1 106 ? -6.474 -0.416 -5.738 1.00 97.38 106 ASN A CA 1
ATOM 855 C C . ASN A 1 106 ? -7.714 -1.208 -6.163 1.00 97.38 106 ASN A C 1
ATOM 857 O O . ASN A 1 106 ? -8.790 -0.965 -5.623 1.00 97.38 106 ASN A O 1
ATOM 861 N N . ARG A 1 107 ? -7.577 -2.170 -7.081 1.00 97.69 107 ARG A N 1
ATOM 862 C CA . ARG A 1 107 ? -8.682 -3.067 -7.461 1.00 97.69 107 ARG A CA 1
ATOM 863 C C . ARG A 1 107 ? -9.040 -4.059 -6.351 1.00 97.69 107 ARG A C 1
ATOM 865 O O . ARG A 1 107 ? -10.191 -4.464 -6.247 1.00 97.69 107 ARG A O 1
ATOM 872 N N . ARG A 1 108 ? -8.070 -4.467 -5.526 1.00 96.81 108 ARG A N 1
ATOM 873 C CA . ARG A 1 108 ? -8.256 -5.477 -4.466 1.00 96.81 108 ARG A CA 1
ATOM 874 C C . ARG A 1 108 ? -8.669 -4.892 -3.116 1.00 96.81 108 ARG A C 1
ATOM 876 O O . ARG A 1 108 ? -9.304 -5.598 -2.330 1.00 96.81 108 ARG A O 1
ATOM 883 N N . LYS A 1 109 ? -8.323 -3.628 -2.836 1.00 95.56 109 LYS A N 1
ATOM 884 C CA . LYS A 1 109 ? -8.416 -3.034 -1.491 1.00 95.56 109 LYS A CA 1
ATOM 885 C C . LYS A 1 109 ? -9.813 -3.106 -0.883 1.00 95.56 109 LYS A C 1
ATOM 887 O O . LYS A 1 109 ? -9.935 -3.410 0.299 1.00 95.56 109 LYS A O 1
ATOM 892 N N . GLN A 1 110 ? -10.855 -2.899 -1.690 1.00 96.69 110 GLN A N 1
ATOM 893 C CA . GLN A 1 110 ? -12.236 -2.937 -1.214 1.00 96.69 110 GLN A CA 1
ATOM 894 C C . GLN A 1 110 ? -12.605 -4.335 -0.706 1.00 96.69 110 GLN A C 1
ATOM 896 O O . GLN A 1 110 ? -13.029 -4.479 0.435 1.00 96.69 110 GLN A O 1
ATOM 901 N N . GLY A 1 111 ? -12.346 -5.380 -1.498 1.00 96.81 111 GLY A N 1
ATOM 902 C CA . GLY A 1 111 ? -12.637 -6.754 -1.087 1.00 96.81 111 GLY A CA 1
ATOM 903 C C . GLY A 1 111 ? -11.819 -7.206 0.130 1.00 96.81 111 GLY A C 1
ATOM 904 O O . GLY A 1 111 ? -12.306 -7.991 0.942 1.00 96.81 111 GLY A O 1
ATOM 905 N N . ILE A 1 112 ? -10.585 -6.713 0.286 1.00 96.19 112 ILE A N 1
ATOM 906 C CA . ILE A 1 112 ? -9.772 -6.957 1.491 1.00 96.19 112 ILE A CA 1
ATOM 907 C C . ILE A 1 112 ? -10.418 -6.290 2.710 1.00 96.19 112 ILE A C 1
ATOM 909 O O . ILE A 1 112 ? -10.609 -6.956 3.730 1.00 96.19 112 ILE A O 1
ATOM 913 N N . GLY A 1 113 ? -10.805 -5.017 2.580 1.00 96.38 113 GLY A N 1
ATOM 914 C CA . GLY A 1 113 ? -11.488 -4.254 3.623 1.00 96.38 113 GLY A CA 1
ATOM 915 C C . GLY A 1 113 ? -12.793 -4.905 4.061 1.00 96.38 113 GLY A C 1
ATOM 916 O O . GLY A 1 113 ? -12.969 -5.187 5.239 1.00 96.38 113 GLY A O 1
ATOM 917 N N . GLU A 1 114 ? -13.667 -5.258 3.121 1.00 96.06 114 GLU A N 1
ATOM 918 C CA . GLU A 1 114 ? -14.956 -5.893 3.417 1.00 96.06 114 GLU A CA 1
ATOM 919 C C . GLU A 1 114 ? -14.798 -7.229 4.156 1.00 96.06 114 GLU A C 1
ATOM 921 O O . GLU A 1 114 ? -15.494 -7.487 5.141 1.00 96.06 114 GLU A O 1
ATOM 926 N N . ARG A 1 115 ? -13.857 -8.084 3.726 1.00 94.88 115 ARG A N 1
ATOM 927 C CA . ARG A 1 115 ? -13.577 -9.355 4.416 1.00 94.88 115 ARG A CA 1
ATOM 928 C C . ARG A 1 115 ? -13.049 -9.139 5.829 1.00 94.88 115 ARG A C 1
ATOM 930 O O . ARG A 1 115 ? -13.378 -9.919 6.723 1.00 94.88 115 ARG A O 1
ATOM 937 N N . LEU A 1 116 ? -12.217 -8.119 6.024 1.00 95.31 116 LEU A N 1
ATOM 938 C CA . LEU A 1 116 ? -11.651 -7.806 7.328 1.00 95.31 116 LEU A CA 1
ATOM 939 C C . LEU A 1 116 ? -12.701 -7.188 8.257 1.00 95.31 116 LEU A C 1
ATOM 941 O O . LEU A 1 116 ? -12.814 -7.616 9.404 1.00 95.31 116 LEU A O 1
ATOM 945 N N . LEU A 1 117 ? -13.511 -6.257 7.751 1.00 94.38 117 LEU A N 1
ATOM 946 C CA . LEU A 1 117 ? -14.534 -5.535 8.503 1.00 94.38 117 LEU A CA 1
ATOM 947 C C . LEU A 1 117 ? -15.536 -6.489 9.153 1.00 94.38 117 LEU A C 1
ATOM 949 O O . LEU A 1 117 ? -15.855 -6.321 10.327 1.00 94.38 117 LEU A O 1
ATOM 953 N N . ARG A 1 118 ? -15.935 -7.557 8.447 1.00 92.81 118 ARG A N 1
ATOM 954 C CA . ARG A 1 118 ? -16.821 -8.611 8.980 1.00 92.81 118 ARG A CA 1
ATOM 955 C C . ARG A 1 118 ? -16.325 -9.212 10.302 1.00 92.81 118 ARG A C 1
ATOM 957 O O . ARG A 1 118 ? -17.136 -9.631 11.118 1.00 92.81 118 ARG A O 1
ATOM 964 N N . ARG A 1 119 ? -15.008 -9.238 10.546 1.00 91.94 119 ARG A N 1
ATOM 965 C CA . ARG A 1 119 ? -14.415 -9.738 11.804 1.00 91.94 119 ARG A CA 1
ATOM 966 C C . ARG A 1 119 ? -14.524 -8.743 12.963 1.00 91.94 119 ARG A C 1
ATOM 968 O O . ARG A 1 119 ? -14.361 -9.135 14.115 1.00 91.94 119 ARG A O 1
ATOM 975 N N . TYR A 1 120 ? -14.753 -7.467 12.663 1.00 91.56 120 TYR A N 1
ATOM 976 C CA . TYR A 1 120 ? -14.865 -6.386 13.640 1.00 91.56 120 TYR A CA 1
ATOM 977 C C . TYR A 1 120 ? -16.312 -5.979 13.898 1.00 91.56 120 TYR A C 1
ATOM 979 O O . TYR A 1 120 ? -16.595 -5.503 14.990 1.00 91.56 120 TYR A O 1
ATOM 987 N N . THR A 1 121 ? -17.234 -6.224 12.962 1.00 86.00 121 THR A N 1
ATOM 988 C CA . THR A 1 121 ? -18.661 -5.910 13.136 1.00 86.00 121 THR A CA 1
ATOM 989 C C . THR A 1 121 ? -19.263 -6.558 14.386 1.00 86.00 121 THR A C 1
ATOM 991 O O . THR A 1 121 ? -20.040 -5.912 15.065 1.00 86.00 121 THR A O 1
ATOM 994 N N . GLY A 1 122 ? -18.861 -7.781 14.754 1.00 80.38 122 GLY A N 1
ATOM 995 C CA . GLY A 1 122 ? -19.335 -8.433 15.989 1.00 80.38 122 GLY A CA 1
ATOM 996 C C . GLY A 1 122 ? -18.702 -7.924 17.295 1.00 80.38 122 GLY A C 1
ATOM 997 O O . GLY A 1 122 ? -19.040 -8.422 18.364 1.00 80.38 122 GLY A O 1
ATOM 998 N N . ARG A 1 123 ? -17.735 -6.999 17.219 1.00 73.38 123 ARG A N 1
ATOM 999 C CA . ARG A 1 1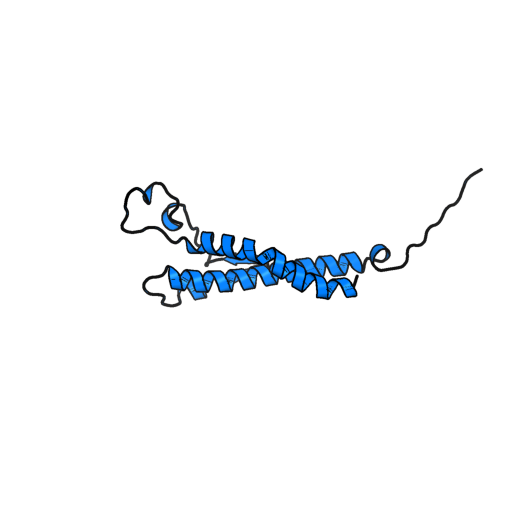23 ? -17.086 -6.346 18.376 1.00 73.38 123 ARG A CA 1
ATOM 1000 C C . ARG A 1 123 ? -17.580 -4.910 18.593 1.00 73.38 123 ARG A C 1
ATOM 1002 O O . ARG A 1 123 ? -17.276 -4.323 19.635 1.00 73.38 123 ARG A O 1
ATOM 1009 N N . MET A 1 124 ? -18.256 -4.359 17.583 1.00 74.75 124 MET A N 1
ATOM 1010 C CA . MET A 1 124 ? -19.087 -3.155 17.662 1.00 74.75 124 MET A CA 1
ATOM 1011 C C . MET A 1 124 ? -20.492 -3.531 18.132 1.00 74.75 124 MET A C 1
ATOM 1013 O O . MET A 1 124 ? -21.279 -2.589 18.328 1.00 74.75 124 MET A O 1
#

pLDDT: mean 88.89, std 9.12, range [47.94, 98.0]

Organism: NCBI:txid2759956